Protein AF-A0A3D2U5T3-F1 (afdb_monomer)

Solvent-accessible surface area (backbone atoms only — not comparable to full-atom values): 3929 Å² total; per-residue (Å²): 120,51,75,48,76,46,81,37,78,57,86,51,92,47,70,70,52,48,53,51,48,52,60,73,42,38,71,59,47,50,52,50,36,52,54,50,19,64,78,68,74,42,63,60,93,44,38,51,38,32,43,34,26,62,74,57,76,42,77,47,72,68,75,82,77,133

Sequence (66 aa):
AADTIDFKTDHVDSEAQIDAKVEFYRGQLEAYRDAVGEIFQLDRSRIAARLAFLGAGRIANLSDRP

Foldseek 3Di:
DEEAEAEDQDDDDDPVVVVVVLVVCVVVQVVVLVVCCVVVVDDSVPYWYWYQHPVVRDIDTNDDDD

Mean predicted aligned error: 2.77 Å

Structure (mmCIF, N/CA/C/O backbone):
data_AF-A0A3D2U5T3-F1
#
_entry.id   AF-A0A3D2U5T3-F1
#
loop_
_atom_site.group_PDB
_atom_site.id
_atom_site.type_symbol
_atom_site.label_atom_id
_atom_site.label_alt_id
_atom_site.label_comp_id
_atom_site.label_asym_id
_atom_site.label_entity_id
_atom_site.label_seq_id
_atom_site.pdbx_PDB_ins_code
_atom_site.Cartn_x
_atom_site.Cartn_y
_atom_site.Cartn_z
_atom_site.occupancy
_atom_site.B_iso_or_equiv
_atom_site.auth_seq_id
_atom_site.auth_comp_id
_atom_site.auth_asym_id
_atom_site.auth_atom_id
_atom_site.pdbx_PDB_model_num
ATOM 1 N N . ALA A 1 1 ? -9.896 -6.348 11.566 1.00 90.44 1 ALA A N 1
ATOM 2 C CA . ALA A 1 1 ? -8.742 -5.872 10.781 1.00 90.44 1 ALA A CA 1
ATOM 3 C C . ALA A 1 1 ? -9.190 -5.800 9.332 1.00 90.44 1 ALA A C 1
ATOM 5 O O . ALA A 1 1 ? -10.087 -6.560 8.978 1.00 90.44 1 ALA A O 1
ATOM 6 N N . ALA A 1 2 ? -8.630 -4.884 8.549 1.00 96.75 2 ALA A N 1
ATOM 7 C CA . ALA A 1 2 ? -8.988 -4.673 7.150 1.00 96.75 2 ALA A CA 1
ATOM 8 C C . ALA A 1 2 ? -7.726 -4.513 6.292 1.00 96.75 2 ALA A C 1
ATOM 10 O O . ALA A 1 2 ? -6.699 -4.055 6.789 1.00 96.75 2 ALA A O 1
ATOM 11 N N . ASP A 1 3 ? -7.830 -4.875 5.016 1.00 96.19 3 ASP A N 1
ATOM 12 C CA . ASP A 1 3 ? -6.770 -4.714 4.023 1.00 96.19 3 ASP A CA 1
ATOM 13 C C . ASP A 1 3 ? -7.319 -3.953 2.819 1.00 96.19 3 ASP A C 1
ATOM 15 O O . ASP A 1 3 ? -8.250 -4.418 2.158 1.00 96.19 3 ASP A O 1
ATOM 19 N N . THR A 1 4 ? -6.731 -2.797 2.519 1.00 96.69 4 THR A N 1
ATOM 20 C CA . THR A 1 4 ? -6.991 -2.075 1.273 1.00 96.69 4 THR A CA 1
ATOM 21 C C . THR A 1 4 ? -5.935 -2.454 0.238 1.00 96.69 4 THR A C 1
ATOM 23 O O . THR A 1 4 ? -4.73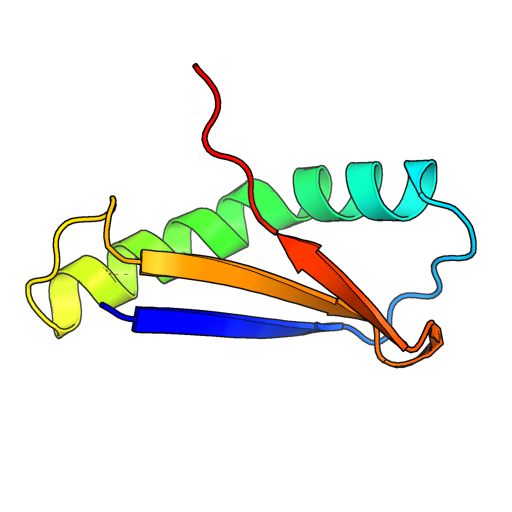2 -2.439 0.510 1.00 96.69 4 THR A O 1
ATOM 26 N N . ILE A 1 5 ? -6.386 -2.846 -0.954 1.00 97.56 5 ILE A N 1
ATOM 27 C CA . ILE A 1 5 ? -5.521 -3.207 -2.082 1.00 97.56 5 ILE A CA 1
ATOM 28 C C . ILE A 1 5 ? -5.910 -2.326 -3.262 1.00 97.56 5 ILE A C 1
ATOM 30 O O . ILE A 1 5 ? -7.049 -2.372 -3.725 1.00 97.56 5 ILE A O 1
ATOM 34 N N . ASP A 1 6 ? -4.956 -1.539 -3.742 1.00 97.75 6 ASP A N 1
ATOM 35 C CA . ASP A 1 6 ? -5.111 -0.663 -4.897 1.00 97.75 6 ASP A CA 1
ATOM 36 C C . ASP A 1 6 ? -4.303 -1.223 -6.075 1.00 97.75 6 ASP A C 1
ATOM 38 O O . ASP A 1 6 ? -3.088 -1.429 -5.989 1.00 97.75 6 ASP A O 1
ATOM 42 N N . PHE A 1 7 ? -4.999 -1.536 -7.166 1.00 97.88 7 PHE A N 1
ATOM 43 C CA . PHE A 1 7 ? -4.413 -2.161 -8.346 1.00 97.88 7 PHE A CA 1
ATOM 44 C C . PHE A 1 7 ? -3.857 -1.097 -9.288 1.00 97.88 7 PHE A C 1
ATOM 46 O O . PHE A 1 7 ? -4.581 -0.223 -9.765 1.00 97.88 7 PHE A O 1
ATOM 53 N N . LYS A 1 8 ? -2.566 -1.206 -9.599 1.00 97.25 8 LYS A N 1
ATOM 54 C CA . LYS A 1 8 ? -1.832 -0.269 -10.447 1.00 97.25 8 LYS A CA 1
ATOM 55 C C . LYS A 1 8 ? -1.351 -0.952 -11.723 1.00 97.25 8 LYS A C 1
ATOM 57 O O . LYS A 1 8 ? -0.854 -2.079 -11.699 1.00 97.25 8 LYS A O 1
ATOM 62 N N . THR A 1 9 ? -1.481 -0.251 -12.845 1.00 97.38 9 THR A N 1
ATOM 63 C CA . THR A 1 9 ? -0.958 -0.676 -14.155 1.00 97.38 9 THR A CA 1
ATOM 64 C C . THR A 1 9 ? 0.433 -0.115 -14.440 1.00 97.38 9 THR A C 1
ATOM 66 O O . THR A 1 9 ? 0.967 -0.340 -15.522 1.00 97.38 9 THR A O 1
ATOM 69 N N . ASP A 1 10 ? 1.006 0.639 -13.500 1.00 96.06 10 ASP A N 1
ATOM 70 C CA . ASP A 1 10 ? 2.360 1.166 -13.584 1.00 96.06 10 ASP A CA 1
ATOM 71 C C . ASP A 1 10 ? 3.366 0.063 -13.924 1.00 96.06 10 ASP A C 1
ATOM 73 O O . ASP A 1 10 ? 3.327 -1.043 -13.377 1.00 96.06 10 ASP A O 1
ATOM 77 N N . HIS A 1 11 ? 4.291 0.396 -14.819 1.00 93.75 11 HIS A N 1
ATOM 78 C CA . HIS A 1 11 ? 5.433 -0.449 -15.116 1.00 93.75 11 HIS A CA 1
ATOM 79 C C . HIS A 1 11 ? 6.520 -0.200 -14.069 1.00 93.75 11 HIS A C 1
ATOM 81 O O . HIS A 1 11 ? 6.933 0.944 -13.858 1.00 93.75 11 HIS A O 1
ATOM 87 N N . VAL A 1 12 ? 6.936 -1.263 -13.385 1.00 95.31 12 VAL A N 1
ATOM 88 C CA . VAL A 1 12 ? 7.991 -1.246 -12.369 1.00 95.31 12 VAL A CA 1
ATOM 89 C C . VAL A 1 12 ? 8.876 -2.471 -12.575 1.00 95.31 12 VAL A C 1
ATOM 91 O O . VAL A 1 12 ? 8.383 -3.596 -12.585 1.00 95.31 12 VAL A O 1
ATOM 94 N N . ASP A 1 13 ? 10.179 -2.245 -12.714 1.00 95.25 13 ASP A N 1
ATOM 95 C CA . ASP A 1 13 ? 11.164 -3.275 -13.077 1.00 95.25 13 ASP A CA 1
ATOM 96 C C . ASP A 1 13 ? 12.206 -3.503 -11.972 1.00 95.25 13 ASP A C 1
ATOM 98 O O . ASP A 1 13 ? 13.110 -4.327 -12.101 1.00 95.25 13 ASP A O 1
ATOM 102 N N . SER A 1 14 ? 12.107 -2.759 -10.869 1.00 95.62 14 SER A N 1
ATOM 103 C CA . SER A 1 14 ? 13.052 -2.816 -9.753 1.00 95.62 14 SER A CA 1
ATOM 104 C C . SER A 1 14 ? 12.390 -2.457 -8.425 1.00 95.62 14 SER A C 1
ATOM 106 O O . SER A 1 14 ? 11.417 -1.702 -8.389 1.00 95.62 14 SER A O 1
ATOM 108 N N . GLU A 1 15 ? 12.962 -2.938 -7.317 1.00 94.38 15 GLU A N 1
ATOM 109 C CA . GLU A 1 15 ? 12.509 -2.571 -5.964 1.00 94.38 15 GLU A CA 1
ATOM 110 C C . GLU A 1 15 ? 12.571 -1.055 -5.734 1.00 94.38 15 GLU A C 1
ATOM 112 O O . GLU A 1 15 ? 11.638 -0.479 -5.193 1.00 94.38 15 GLU A O 1
ATOM 117 N N . ALA A 1 16 ? 13.606 -0.373 -6.235 1.00 95.50 16 ALA A N 1
ATOM 118 C CA . ALA A 1 16 ? 13.733 1.078 -6.083 1.00 95.50 16 ALA A CA 1
ATOM 119 C C . ALA A 1 16 ? 12.583 1.853 -6.759 1.00 95.50 16 ALA A C 1
ATOM 121 O O . ALA A 1 16 ? 12.128 2.873 -6.242 1.00 95.50 16 ALA A O 1
ATOM 122 N N . GLN A 1 17 ? 12.088 1.374 -7.907 1.00 96.00 17 GLN A N 1
ATOM 123 C CA . GLN A 1 17 ? 10.906 1.955 -8.553 1.00 96.00 17 GLN A CA 1
ATOM 124 C C . GLN A 1 17 ? 9.624 1.640 -7.781 1.00 96.00 17 GLN A C 1
ATOM 126 O O . GLN A 1 17 ? 8.746 2.499 -7.701 1.00 96.00 17 GLN A O 1
ATOM 131 N N . ILE A 1 18 ? 9.519 0.440 -7.202 1.00 95.81 18 ILE A N 1
ATOM 132 C CA . ILE A 1 18 ? 8.408 0.072 -6.318 1.00 95.81 18 ILE A CA 1
ATOM 133 C C . ILE A 1 18 ? 8.374 1.014 -5.108 1.00 95.81 18 ILE A C 1
ATOM 135 O O . ILE A 1 18 ? 7.339 1.629 -4.860 1.00 95.81 18 ILE A O 1
ATOM 139 N N . ASP A 1 19 ? 9.499 1.204 -4.419 1.00 94.81 19 ASP A N 1
ATOM 140 C CA . ASP A 1 19 ? 9.611 2.091 -3.255 1.00 94.81 19 ASP A CA 1
ATOM 141 C C . ASP A 1 19 ? 9.252 3.540 -3.611 1.00 94.81 19 ASP A C 1
ATOM 143 O O . ASP A 1 19 ? 8.468 4.189 -2.913 1.00 94.81 19 ASP A O 1
ATOM 147 N N . ALA A 1 20 ? 9.751 4.038 -4.748 1.00 95.69 20 ALA A N 1
ATOM 148 C CA . ALA A 1 20 ? 9.412 5.370 -5.243 1.00 95.69 20 ALA A CA 1
ATOM 149 C C . ALA A 1 20 ? 7.908 5.520 -5.529 1.00 95.69 20 ALA A C 1
ATOM 151 O O . ALA A 1 20 ? 7.328 6.576 -5.270 1.00 95.69 20 ALA A O 1
ATOM 152 N N . LYS A 1 21 ? 7.254 4.471 -6.042 1.00 96.69 21 LYS A N 1
ATOM 153 C CA . LYS A 1 21 ? 5.806 4.468 -6.284 1.00 96.69 21 LYS A CA 1
ATOM 154 C C . LYS A 1 21 ? 5.005 4.381 -4.991 1.00 96.69 21 LYS A C 1
ATOM 156 O O . LYS A 1 21 ? 3.998 5.076 -4.880 1.00 96.69 21 LYS A O 1
ATOM 161 N N . VAL A 1 22 ? 5.445 3.592 -4.012 1.00 96.06 22 VAL A N 1
ATOM 162 C CA . VAL A 1 22 ? 4.826 3.564 -2.677 1.00 96.06 22 VAL A CA 1
ATOM 163 C C . VA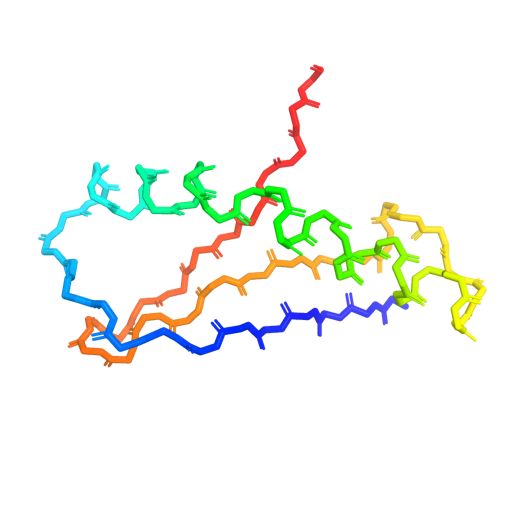L A 1 22 ? 4.853 4.959 -2.058 1.00 96.06 22 VAL A C 1
ATOM 165 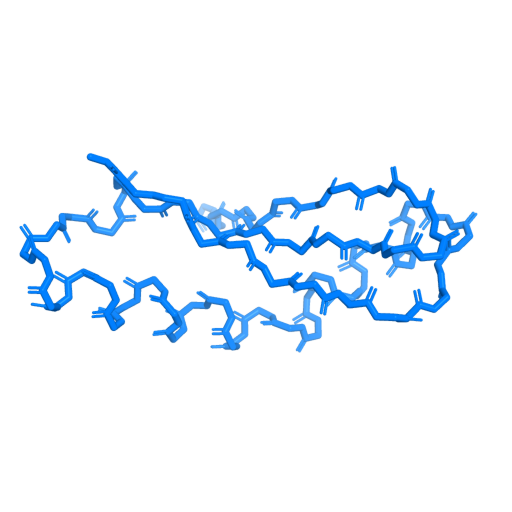O O . VAL A 1 22 ? 3.825 5.415 -1.566 1.00 96.06 22 VAL A O 1
ATOM 168 N N . GLU A 1 23 ? 5.982 5.667 -2.145 1.00 96.12 23 GLU A N 1
ATOM 169 C CA . GLU A 1 23 ? 6.081 7.033 -1.627 1.00 96.12 23 GLU A CA 1
ATOM 170 C C . GLU A 1 23 ? 5.204 8.015 -2.413 1.00 96.12 23 GLU A C 1
ATOM 172 O O . GLU A 1 23 ? 4.468 8.799 -1.817 1.00 96.12 23 GLU A O 1
ATOM 177 N N . PHE A 1 24 ? 5.197 7.926 -3.747 1.00 97.19 24 PHE A N 1
ATOM 178 C CA . PHE A 1 24 ? 4.331 8.744 -4.601 1.00 97.19 24 PHE A CA 1
ATOM 179 C C . PHE A 1 24 ? 2.837 8.583 -4.264 1.00 97.19 24 PHE A C 1
ATOM 181 O O . PHE A 1 24 ? 2.100 9.568 -4.244 1.00 97.19 24 PHE A O 1
ATOM 188 N N . TYR A 1 25 ? 2.383 7.360 -3.968 1.00 97.50 25 TYR A N 1
ATOM 189 C CA . TYR A 1 25 ? 0.989 7.069 -3.614 1.00 97.50 25 TYR A CA 1
ATOM 190 C C . TYR A 1 25 ? 0.691 7.147 -2.110 1.00 97.50 25 TYR A C 1
ATOM 192 O O . TYR A 1 25 ? -0.459 6.929 -1.723 1.00 97.50 25 TYR A O 1
ATOM 200 N N . ARG A 1 26 ? 1.668 7.479 -1.251 1.00 95.81 26 ARG A N 1
ATOM 201 C CA . ARG A 1 26 ? 1.511 7.454 0.215 1.00 95.81 26 ARG A CA 1
ATOM 202 C C . ARG A 1 26 ? 0.259 8.189 0.685 1.00 95.81 26 ARG A C 1
ATOM 204 O O . ARG A 1 26 ? -0.556 7.594 1.381 1.00 95.81 26 ARG A O 1
ATOM 211 N N . GLY A 1 27 ? 0.064 9.436 0.251 1.00 96.19 27 GLY A N 1
ATOM 212 C CA . GLY A 1 27 ? -1.088 10.239 0.678 1.00 96.19 27 GLY A CA 1
ATOM 213 C C . GLY A 1 27 ? -2.440 9.619 0.298 1.00 96.19 27 GLY A C 1
ATOM 214 O O . GLY A 1 27 ? -3.393 9.689 1.068 1.00 96.19 27 GLY A O 1
ATOM 215 N N . GLN A 1 28 ? -2.520 8.945 -0.855 1.00 97.06 28 GLN A N 1
ATOM 216 C CA . GLN A 1 28 ? -3.726 8.225 -1.276 1.00 97.06 28 GLN A CA 1
ATOM 217 C C . GLN A 1 28 ? -3.972 6.985 -0.403 1.00 97.06 28 GLN A C 1
ATOM 219 O O . GLN A 1 28 ? -5.096 6.756 0.039 1.00 97.06 28 GLN A O 1
ATOM 224 N N . LEU A 1 29 ? -2.925 6.209 -0.116 1.00 96.62 29 LEU A N 1
ATOM 225 C CA . LEU A 1 29 ? -3.020 5.014 0.727 1.00 96.62 29 LEU A CA 1
ATOM 226 C C . LEU A 1 29 ? -3.380 5.358 2.180 1.00 96.62 29 LEU A C 1
ATOM 228 O O . LEU A 1 29 ? -4.149 4.633 2.810 1.00 96.62 29 LEU A O 1
ATOM 232 N N . GLU A 1 30 ? -2.862 6.468 2.705 1.00 96.44 30 GLU A N 1
ATOM 233 C CA . GLU A 1 30 ? -3.219 6.986 4.029 1.00 96.44 30 GLU A CA 1
ATOM 234 C C . GLU A 1 30 ? -4.686 7.422 4.080 1.00 96.44 30 GLU A C 1
ATOM 236 O O . GLU A 1 30 ? -5.408 6.981 4.971 1.00 96.44 30 GLU A O 1
ATOM 241 N N . ALA A 1 31 ? -5.165 8.159 3.072 1.00 96.94 31 ALA A N 1
ATOM 242 C CA . ALA A 1 31 ? -6.573 8.540 2.977 1.00 96.94 31 ALA A CA 1
ATOM 243 C C . ALA A 1 31 ? -7.512 7.320 2.929 1.00 96.94 31 ALA A C 1
ATOM 245 O O . ALA A 1 31 ? -8.586 7.337 3.529 1.00 96.94 31 ALA A O 1
ATOM 246 N N . TYR A 1 32 ? -7.110 6.230 2.265 1.00 97.12 32 TYR A N 1
ATOM 247 C CA . TYR A 1 32 ? -7.876 4.980 2.289 1.00 97.12 32 TYR A CA 1
ATOM 248 C C . TYR A 1 32 ? -7.918 4.343 3.677 1.00 97.12 32 TYR A C 1
ATOM 250 O O . TYR A 1 32 ? -8.973 3.852 4.081 1.00 97.12 32 TYR A O 1
ATOM 258 N N . ARG A 1 33 ? -6.802 4.346 4.419 1.00 96.06 33 ARG A N 1
ATOM 259 C CA . ARG A 1 33 ? -6.775 3.827 5.797 1.00 96.06 33 ARG A CA 1
ATOM 260 C C . ARG A 1 33 ? -7.684 4.639 6.706 1.00 96.06 33 ARG A C 1
ATOM 262 O O . ARG A 1 33 ? -8.443 4.039 7.462 1.00 96.06 33 ARG A O 1
ATOM 269 N N . ASP A 1 34 ? -7.639 5.961 6.591 1.00 96.31 34 ASP A N 1
ATOM 270 C CA . ASP A 1 34 ? -8.461 6.859 7.400 1.00 96.31 34 ASP A CA 1
ATOM 271 C C . ASP A 1 34 ? -9.954 6.657 7.087 1.00 96.31 34 ASP A C 1
ATOM 273 O O . ASP A 1 34 ? -10.740 6.385 7.994 1.00 96.31 34 ASP A O 1
ATOM 277 N N . ALA A 1 35 ? -10.337 6.624 5.804 1.00 97.75 35 ALA A N 1
ATOM 278 C CA .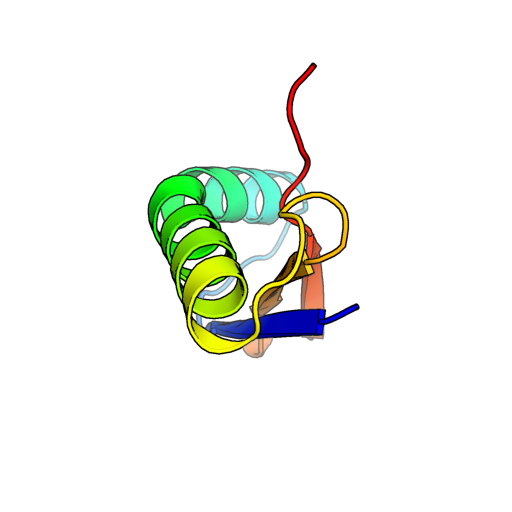 ALA A 1 35 ? -11.722 6.382 5.394 1.00 97.75 35 ALA A CA 1
ATOM 279 C C . ALA A 1 35 ? -12.256 5.009 5.851 1.00 97.75 35 ALA A C 1
ATOM 281 O O . ALA A 1 35 ? -13.378 4.907 6.348 1.00 97.75 35 ALA A O 1
ATOM 282 N N . VAL A 1 36 ? -11.464 3.936 5.721 1.00 97.81 36 VAL A N 1
ATOM 283 C CA . VAL A 1 36 ? -11.846 2.606 6.233 1.00 97.81 36 VAL A CA 1
ATOM 284 C C . VAL A 1 36 ? -11.959 2.616 7.759 1.00 97.81 36 VAL A C 1
ATOM 286 O O . VAL A 1 36 ? -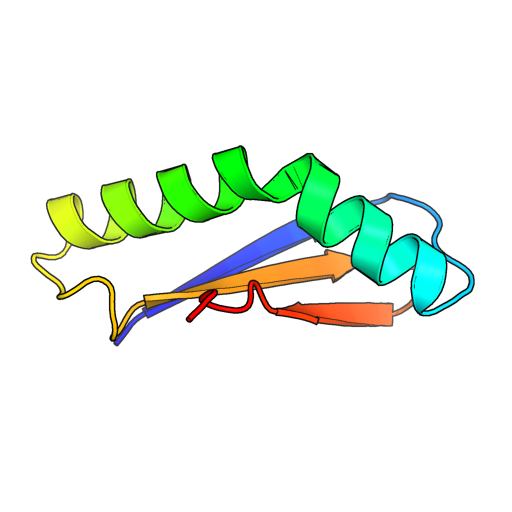12.874 1.995 8.303 1.00 97.81 36 VAL A O 1
ATOM 289 N N . GLY A 1 37 ? -11.066 3.328 8.450 1.00 97.94 37 GLY A N 1
ATOM 290 C CA . GLY A 1 37 ? -11.105 3.486 9.902 1.00 97.94 37 GLY A CA 1
ATOM 291 C C . GLY A 1 37 ? -12.391 4.149 10.374 1.00 97.94 37 GLY A C 1
ATOM 292 O O . GLY A 1 37 ? -13.048 3.629 11.274 1.00 97.94 37 GLY A O 1
ATOM 293 N N . GLU A 1 38 ? -12.802 5.228 9.712 1.00 98.06 38 GLU A N 1
ATOM 294 C CA . GLU A 1 38 ? -14.041 5.945 10.015 1.00 98.06 38 GLU A CA 1
ATOM 295 C C . GLU A 1 38 ? -15.291 5.108 9.712 1.00 98.06 38 GLU A C 1
ATOM 297 O O . GLU A 1 38 ? -16.170 4.977 10.564 1.00 98.06 38 GLU A O 1
ATOM 302 N N . ILE A 1 39 ? -15.377 4.492 8.529 1.00 98.12 39 ILE A N 1
ATOM 303 C CA . ILE A 1 39 ? -16.575 3.746 8.106 1.00 98.12 39 ILE A CA 1
ATOM 304 C C . ILE A 1 39 ? -16.802 2.512 8.983 1.00 98.12 39 ILE A C 1
ATOM 306 O O . ILE A 1 39 ? -17.933 2.219 9.372 1.00 98.12 39 ILE A O 1
ATOM 310 N N . PHE A 1 40 ? -15.732 1.780 9.295 1.00 97.44 40 PHE A N 1
ATOM 311 C CA . PHE A 1 40 ? -15.820 0.502 10.003 1.00 97.44 40 PHE A CA 1
ATOM 312 C C . PHE A 1 40 ? -15.471 0.598 11.489 1.00 97.44 40 PHE A C 1
ATOM 314 O O . PHE A 1 40 ? -15.455 -0.430 12.168 1.00 97.44 40 PHE A O 1
ATOM 321 N N . GLN A 1 41 ? -15.203 1.807 11.996 1.00 97.62 41 GLN A N 1
ATOM 322 C CA . GLN A 1 41 ? -14.816 2.062 13.388 1.00 97.62 41 GLN A CA 1
ATOM 323 C C . GLN A 1 41 ? -13.626 1.181 13.812 1.00 97.62 41 GLN A C 1
ATOM 325 O O . GLN A 1 41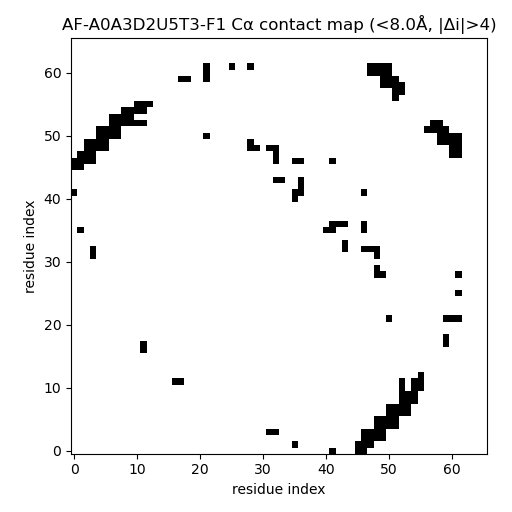 ? -13.632 0.521 14.854 1.00 97.62 41 GLN A O 1
ATOM 330 N N . LEU A 1 42 ? -12.607 1.126 12.949 1.00 97.31 42 LEU A N 1
ATOM 331 C CA . LEU A 1 42 ? -11.387 0.353 13.159 1.00 97.31 42 LEU A CA 1
ATOM 332 C C . LEU A 1 42 ? -10.221 1.279 13.496 1.00 97.31 42 LEU A C 1
ATOM 334 O O . LEU A 1 42 ? -10.013 2.299 12.847 1.00 97.31 42 LEU A O 1
ATOM 338 N N . ASP A 1 43 ? -9.408 0.865 14.467 1.00 95.31 43 ASP A N 1
ATOM 339 C CA . ASP A 1 43 ? -8.124 1.511 14.730 1.00 95.31 43 ASP A CA 1
ATOM 340 C C . ASP A 1 43 ? -7.212 1.424 13.492 1.00 95.31 43 ASP A C 1
ATOM 342 O O . ASP A 1 43 ? -7.097 0.358 12.874 1.00 95.31 43 ASP A O 1
ATOM 346 N N . ARG A 1 44 ? -6.537 2.529 13.155 1.00 91.75 44 ARG A N 1
ATOM 347 C CA . ARG A 1 44 ? -5.652 2.646 11.983 1.00 91.75 44 ARG A CA 1
ATOM 348 C C . ARG A 1 44 ? -4.522 1.611 11.973 1.00 91.75 44 ARG A C 1
ATOM 350 O O . ARG A 1 44 ? -4.118 1.163 10.898 1.00 91.75 44 ARG A O 1
ATOM 357 N N . SER A 1 45 ? -4.043 1.175 13.139 1.00 92.50 45 SER A N 1
ATOM 358 C CA . SER A 1 45 ? -3.039 0.103 13.268 1.00 92.50 45 SER A CA 1
ATOM 359 C C . SER A 1 45 ? -3.555 -1.268 12.809 1.00 92.50 45 SER A C 1
ATOM 361 O O . SER A 1 45 ? -2.772 -2.175 12.541 1.00 92.50 45 SER A O 1
ATOM 363 N N . ARG A 1 46 ? -4.879 -1.434 12.680 1.00 95.88 46 ARG A N 1
ATOM 364 C CA . ARG A 1 46 ? -5.543 -2.670 12.230 1.00 95.88 46 ARG A CA 1
ATOM 365 C C . ARG A 1 46 ? -5.956 -2.627 10.758 1.00 95.88 46 ARG A C 1
ATOM 367 O O . ARG A 1 46 ? -6.728 -3.496 10.333 1.00 95.88 46 ARG A O 1
ATOM 374 N N . ILE A 1 47 ? -5.491 -1.624 10.015 1.00 96.69 47 ILE A N 1
ATOM 375 C CA . ILE A 1 47 ? -5.808 -1.410 8.604 1.00 96.69 47 ILE A CA 1
ATOM 376 C C . ILE A 1 47 ? -4.499 -1.342 7.826 1.00 96.69 47 ILE A C 1
ATOM 378 O O . ILE A 1 47 ? -3.756 -0.370 7.968 1.00 96.69 47 ILE A O 1
ATOM 382 N N . ALA A 1 48 ? -4.220 -2.352 7.003 1.00 96.88 48 ALA A N 1
ATOM 383 C CA . ALA A 1 48 ? -3.089 -2.306 6.082 1.00 96.88 48 ALA A CA 1
ATOM 384 C C . ALA A 1 48 ? -3.521 -1.716 4.733 1.00 96.88 48 ALA A C 1
ATOM 386 O O . ALA A 1 48 ? -4.677 -1.851 4.328 1.00 96.88 48 ALA A O 1
ATOM 387 N N . ALA A 1 49 ? -2.577 -1.089 4.032 1.00 97.19 49 ALA A N 1
ATOM 388 C CA . ALA A 1 49 ? -2.770 -0.582 2.679 1.00 97.19 49 ALA A CA 1
ATOM 389 C C . ALA A 1 49 ? -1.642 -1.065 1.768 1.00 97.19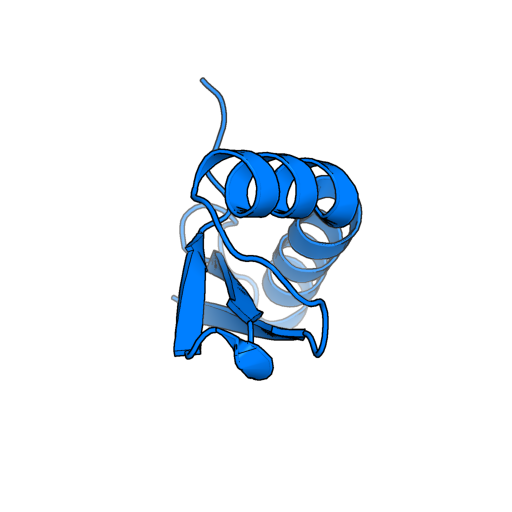 49 ALA A C 1
ATOM 391 O O . ALA A 1 49 ? -0.472 -1.057 2.164 1.00 97.19 49 ALA A O 1
ATOM 392 N N . ARG A 1 50 ? -1.996 -1.514 0.562 1.00 97.44 50 ARG A N 1
ATOM 393 C CA . ARG A 1 50 ? -1.066 -2.137 -0.385 1.00 97.44 50 ARG A CA 1
ATOM 394 C C . ARG A 1 50 ? -1.306 -1.666 -1.811 1.00 97.44 50 ARG A C 1
ATOM 396 O O . ARG A 1 50 ? -2.447 -1.451 -2.216 1.00 97.44 50 ARG A O 1
ATOM 403 N N . LEU A 1 51 ? -0.228 -1.608 -2.582 1.00 97.94 51 LEU A N 1
ATOM 404 C CA . LEU A 1 51 ? -0.263 -1.479 -4.035 1.00 97.94 51 LEU A CA 1
ATOM 405 C C . LEU A 1 51 ? -0.031 -2.849 -4.670 1.00 97.94 51 LEU A C 1
ATOM 407 O O . LEU A 1 51 ? 0.911 -3.548 -4.298 1.00 97.94 51 LEU A O 1
ATOM 411 N N . ALA A 1 52 ? -0.862 -3.213 -5.641 1.00 97.69 52 ALA A N 1
ATOM 412 C CA . ALA A 1 52 ? -0.683 -4.395 -6.477 1.00 97.69 52 ALA A CA 1
ATOM 413 C C . ALA A 1 52 ? -0.337 -3.966 -7.911 1.00 97.69 52 ALA A C 1
ATOM 415 O O . ALA A 1 52 ? -1.203 -3.503 -8.652 1.00 97.69 52 ALA A O 1
ATOM 416 N N . PHE A 1 53 ? 0.928 -4.118 -8.307 1.00 97.69 53 PHE A N 1
ATOM 417 C CA . PHE A 1 53 ? 1.426 -3.782 -9.642 1.00 97.69 53 PHE A CA 1
ATOM 418 C C . PHE A 1 53 ? 1.170 -4.936 -10.609 1.00 97.69 53 PHE A C 1
ATOM 420 O O . PHE A 1 53 ? 1.868 -5.953 -10.582 1.00 97.69 53 PHE A O 1
ATOM 427 N N . LEU A 1 54 ? 0.170 -4.772 -11.477 1.00 95.88 54 LEU A N 1
ATOM 428 C CA . LEU A 1 54 ? -0.320 -5.830 -12.362 1.00 95.88 54 LEU A CA 1
ATOM 429 C C . LEU A 1 54 ? 0.721 -6.268 -13.394 1.00 95.88 54 LEU A C 1
ATOM 431 O O . LEU A 1 54 ? 0.905 -7.464 -13.599 1.00 95.88 54 LEU A O 1
ATOM 435 N N . GLY A 1 55 ? 1.423 -5.313 -14.013 1.00 91.50 55 GLY A N 1
ATOM 436 C CA . GLY A 1 55 ? 2.432 -5.613 -15.033 1.00 91.50 55 GLY A CA 1
ATOM 437 C C . GLY A 1 55 ? 3.640 -6.374 -14.482 1.00 91.50 55 GLY A C 1
ATOM 438 O O . GLY A 1 55 ? 4.205 -7.209 -15.179 1.00 91.50 55 GLY A O 1
ATOM 439 N N . ALA A 1 56 ? 4.000 -6.118 -13.222 1.00 93.19 56 ALA A N 1
ATOM 440 C CA . ALA A 1 56 ? 5.139 -6.749 -12.559 1.00 93.19 56 ALA A CA 1
ATOM 441 C C . ALA A 1 56 ? 4.760 -8.009 -11.756 1.00 93.19 56 ALA A C 1
ATOM 443 O O . ALA A 1 56 ? 5.639 -8.768 -11.356 1.00 93.19 56 ALA A O 1
ATOM 444 N N . GLY A 1 57 ? 3.470 -8.227 -11.469 1.00 94.88 57 GLY A N 1
ATOM 445 C CA . GLY A 1 57 ? 3.019 -9.293 -10.569 1.00 94.88 57 GLY A CA 1
ATOM 446 C C . GLY A 1 57 ? 3.517 -9.112 -9.129 1.00 94.88 57 GLY A C 1
ATOM 447 O O . GLY A 1 57 ? 3.815 -10.093 -8.448 1.00 94.88 57 GLY A O 1
ATOM 448 N N . ARG A 1 58 ? 3.660 -7.862 -8.666 1.00 96.00 58 ARG A N 1
ATOM 449 C CA . ARG A 1 58 ? 4.260 -7.521 -7.363 1.00 96.00 58 ARG A CA 1
ATOM 450 C C . ARG A 1 58 ? 3.279 -6.797 -6.451 1.00 96.00 58 ARG A C 1
ATOM 452 O O . ARG A 1 58 ? 2.470 -5.998 -6.910 1.00 96.00 58 ARG A O 1
ATOM 459 N N . ILE A 1 59 ? 3.396 -7.050 -5.149 1.00 96.19 59 ILE A N 1
ATOM 460 C CA . ILE A 1 59 ? 2.652 -6.349 -4.097 1.00 96.19 59 ILE A CA 1
ATOM 461 C C . ILE A 1 59 ? 3.645 -5.579 -3.229 1.00 96.19 59 ILE A C 1
ATOM 463 O O . ILE A 1 59 ? 4.675 -6.131 -2.843 1.00 96.19 59 ILE A O 1
ATOM 467 N N . ALA A 1 60 ? 3.314 -4.331 -2.907 1.00 96.06 60 ALA A N 1
ATOM 468 C CA . ALA A 1 60 ? 4.083 -3.477 -2.014 1.00 96.06 60 ALA A CA 1
ATOM 469 C C . ALA A 1 60 ? 3.194 -2.934 -0.892 1.00 96.06 60 ALA A C 1
ATOM 471 O O . ALA A 1 60 ? 2.061 -2.520 -1.133 1.00 96.06 60 ALA A O 1
ATOM 472 N N . ASN A 1 61 ? 3.705 -2.946 0.338 1.00 94.44 61 ASN A N 1
ATOM 473 C CA . ASN A 1 61 ? 2.973 -2.484 1.514 1.00 94.44 61 ASN A CA 1
ATOM 474 C C . ASN A 1 61 ? 3.304 -1.021 1.809 1.00 94.44 61 ASN A C 1
ATOM 476 O O . ASN A 1 61 ? 4.465 -0.619 1.724 1.00 94.44 61 ASN A O 1
ATOM 480 N N . LEU A 1 62 ? 2.308 -0.256 2.253 1.00 91.88 62 LEU A N 1
ATOM 481 C CA . LEU A 1 62 ? 2.571 0.997 2.944 1.00 91.88 62 LEU A CA 1
ATOM 482 C C . LEU A 1 62 ? 3.198 0.677 4.305 1.00 91.88 62 LEU A C 1
ATOM 484 O O . LEU A 1 62 ? 2.553 0.074 5.163 1.00 91.88 62 LEU A O 1
ATOM 488 N N . SER A 1 63 ? 4.447 1.083 4.504 1.00 81.81 63 SER A N 1
ATOM 489 C CA . SER A 1 63 ? 5.089 1.048 5.813 1.00 81.81 63 SER A CA 1
ATOM 490 C C . SER A 1 63 ? 4.657 2.250 6.654 1.00 81.81 63 SER A C 1
ATOM 492 O O . SER A 1 63 ? 4.668 3.398 6.187 1.00 81.81 63 SER A O 1
ATOM 494 N N . ASP A 1 64 ? 4.299 1.972 7.908 1.00 69.25 64 ASP A N 1
ATOM 495 C CA . ASP A 1 64 ? 4.230 2.993 8.948 1.00 69.25 64 ASP A CA 1
ATOM 496 C C . ASP A 1 64 ? 5.661 3.472 9.220 1.00 69.25 64 ASP A C 1
ATOM 498 O O . ASP A 1 64 ? 6.572 2.664 9.429 1.00 69.25 64 ASP A O 1
ATOM 502 N N . ARG A 1 65 ? 5.889 4.785 9.135 1.00 59.72 65 ARG A N 1
ATOM 503 C CA . ARG A 1 65 ? 7.161 5.361 9.581 1.00 59.72 65 ARG A CA 1
ATOM 504 C C . ARG A 1 65 ? 7.218 5.320 11.116 1.00 59.72 65 ARG A C 1
ATOM 506 O O . ARG A 1 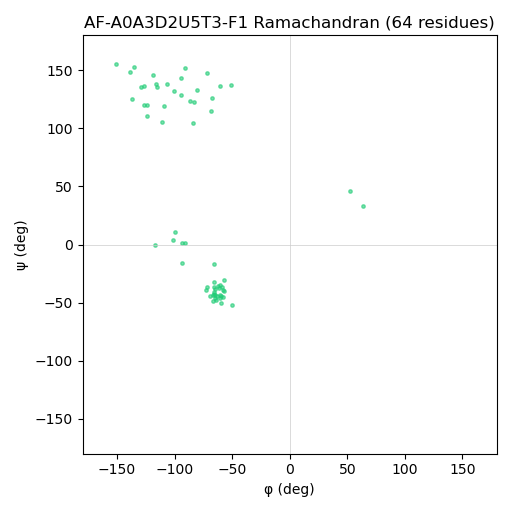65 ? 6.162 5.437 11.738 1.00 59.72 65 ARG A O 1
ATOM 513 N N . PRO A 1 66 ? 8.412 5.152 11.712 1.00 47.12 66 PRO A N 1
ATOM 514 C CA . PRO A 1 66 ? 8.603 5.457 13.126 1.00 47.12 66 PRO A CA 1
ATOM 515 C C . PRO A 1 66 ? 8.307 6.932 13.424 1.00 47.12 66 PRO A C 1
ATOM 517 O O . PRO A 1 66 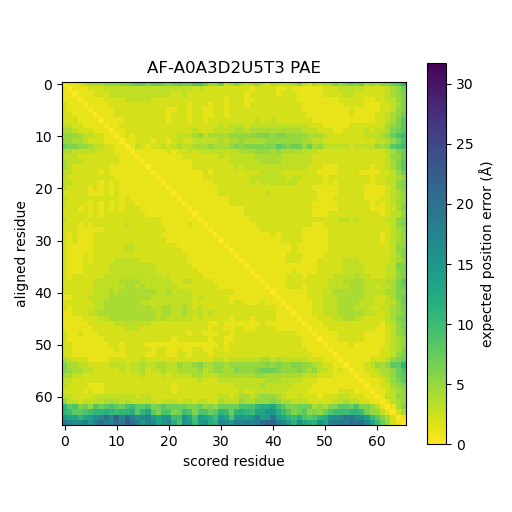? 8.479 7.772 12.505 1.00 47.12 66 PRO A O 1
#

Radius of gyration: 12.17 Å; Cα contacts (8 Å, |Δi|>4): 91; chains: 1; bounding box: 30×20×30 Å

Secondary structure (DSSP, 8-state):
-EEEEEEE-----SHHHHHHHHHHHHHHHHHHHHHHHHHHT--GGGEEEEEEETTTTEEEE-PPP-

Nearest PDB structures (foldseek):
  3u4q-assembly1_A  TM=7.625E-01  e=1.490E-01  Bacillus subtilis
  5o7h-assembly1_B  TM=2.356E-01  e=6.971E+00  Shewanella putrefaciens CN-32

pLDDT: mean 94.17, std 8.33, range [47.12, 98.12]